Protein AF-A0A498F5U7-F1 (afdb_monomer)

Foldseek 3Di:
DQALCNLLVCVVVVVDDLQCQVVPDAQLRSLCNLLVNVCVVVVDDCPQQNPADDGSVVCPVPDGSHNGHHDFDKDWADQAADDDPVDGGTDIDIDTHPDPCPRVVVNVVRVVRVVVPD

Nearest PDB structures (foldseek):
  6hr7-assembly1_A  TM=9.512E-01  e=2.004E-10  Methanothermococcus thermolithotrophicus DSM 2095
  1hwj-assembly1_C  TM=8.360E-01  e=2.636E-06  Homo sapiens
  7m3h-assembly1_B  TM=6.810E-01  e=2.930E-03  Enterococcus faecalis
  5z34-assembly1_A  TM=4.102E-01  e=4.253E+00  Bombyx mori

Radius of gyration: 21.67 Å; Cα contacts (8 Å, |Δi|>4): 147; chains: 1; bounding box: 50×20×54 Å

Solvent-accessible surface area (backbone atoms only — not comparable to full-atom values): 6915 Å² total; per-residue (Å²): 132,74,51,33,67,63,53,30,49,37,36,73,75,63,80,43,55,82,84,53,34,58,82,66,36,57,47,52,46,27,14,46,16,47,31,54,52,50,27,66,76,67,74,44,89,51,65,70,30,59,67,52,96,66,66,49,65,82,41,58,93,77,49,78,75,49,42,60,40,84,85,68,54,70,51,76,28,55,62,29,50,38,91,47,99,90,53,65,48,78,37,74,45,78,46,74,53,90,64,82,65,52,62,62,51,53,29,51,49,23,52,53,40,42,76,72,74,75

Mean predicted aligned error: 3.88 Å

Sequence (118 aa):
MTDAASLADRVREGELRLHELEAHADADTAAEARRLLVEEQSGASLDAVGNYGFPAEAAESAIENMVGAIQVPMGVAGPVSVDGGSVAGEKYLPLATTEGALLASVNRGCSVINSAGG

pLDDT: mean 96.16, std 4.36, range [57.47, 98.56]

Secondary structure (DSSP, 8-state):
---HHHHHHHHHTTSS-GGGGGGTS-HHHHHHHHHHHHHHHHTS--HHHH--SS-GGGGTTT-SS--------EEEEEEEEEE-SS-EEEEEEEEE---TTHHHHHHHHHHHHHHTT-

Structure (mmCIF, N/CA/C/O backbone):
data_AF-A0A498F5U7-F1
#
_entry.id   AF-A0A498F5U7-F1
#
loop_
_atom_site.group_PDB
_atom_site.id
_atom_site.type_symbol
_atom_site.label_atom_id
_atom_site.label_alt_id
_atom_site.label_comp_id
_atom_site.label_asym_id
_atom_site.label_entity_id
_atom_site.label_seq_id
_atom_site.pdbx_PDB_ins_code
_atom_site.Cartn_x
_atom_site.Cartn_y
_atom_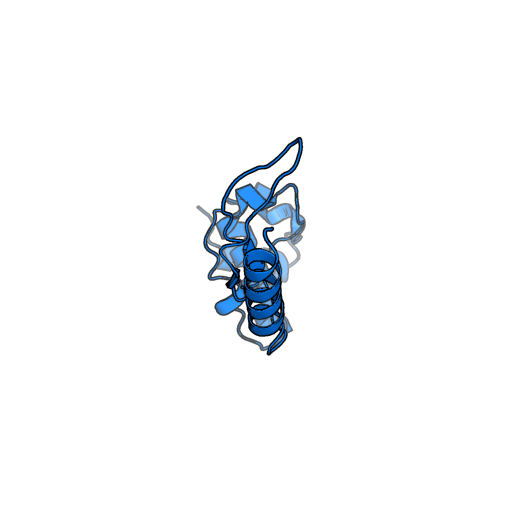site.Cartn_z
_atom_site.occupancy
_atom_site.B_iso_or_equiv
_atom_site.auth_seq_id
_atom_site.auth_comp_id
_atom_site.auth_asym_id
_atom_site.auth_atom_id
_atom_site.pdbx_PDB_model_num
ATOM 1 N N . MET A 1 1 ? -6.136 -10.074 27.050 1.00 57.47 1 MET A N 1
ATOM 2 C CA . MET A 1 1 ? -5.992 -9.002 26.050 1.00 57.47 1 MET A CA 1
ATOM 3 C C . MET A 1 1 ? -7.383 -8.685 25.559 1.00 57.47 1 MET A C 1
ATOM 5 O O . MET A 1 1 ? -8.140 -9.626 25.357 1.00 57.47 1 MET A O 1
ATOM 9 N N . THR A 1 2 ? -7.741 -7.408 25.493 1.00 79.00 2 THR A N 1
ATOM 10 C CA . THR A 1 2 ? -9.010 -6.971 24.901 1.00 79.00 2 THR A CA 1
ATOM 11 C C . THR A 1 2 ? -8.895 -7.158 23.393 1.00 79.00 2 THR A C 1
ATOM 13 O O . THR A 1 2 ? -7.899 -6.724 22.821 1.00 79.00 2 THR A O 1
ATOM 16 N N . ASP A 1 3 ? -9.840 -7.853 22.769 1.00 94.75 3 ASP A N 1
ATOM 17 C CA . ASP A 1 3 ? -9.851 -8.029 21.315 1.00 94.75 3 ASP A CA 1
ATOM 18 C C . ASP A 1 3 ? -10.387 -6.778 20.593 1.00 94.75 3 ASP A C 1
ATOM 20 O O . ASP A 1 3 ? -10.974 -5.876 21.203 1.00 94.75 3 ASP A O 1
ATOM 24 N N . ALA A 1 4 ? -10.158 -6.709 19.280 1.00 97.38 4 ALA A N 1
ATOM 25 C CA . ALA A 1 4 ? -10.530 -5.559 18.462 1.00 97.38 4 ALA A CA 1
ATOM 26 C C . ALA A 1 4 ? -12.044 -5.282 18.455 1.00 97.38 4 ALA A C 1
ATOM 28 O O . ALA A 1 4 ? -12.456 -4.121 18.458 1.00 97.38 4 ALA A O 1
ATOM 29 N N . ALA A 1 5 ? -12.876 -6.329 18.493 1.00 97.62 5 ALA A N 1
ATOM 30 C CA . ALA A 1 5 ? -14.330 -6.194 18.513 1.00 97.62 5 ALA A CA 1
ATOM 31 C C . ALA A 1 5 ? -14.811 -5.530 19.813 1.00 97.62 5 ALA A C 1
ATOM 33 O O . ALA A 1 5 ? -15.565 -4.561 19.770 1.00 97.62 5 ALA A O 1
ATOM 34 N N . SER A 1 6 ? -14.294 -5.972 20.962 1.00 97.62 6 SER A N 1
ATOM 35 C CA . SER A 1 6 ? -14.604 -5.370 22.260 1.00 97.62 6 SER A CA 1
ATOM 36 C C . SER A 1 6 ? -14.176 -3.901 22.336 1.00 97.62 6 SER A C 1
ATOM 38 O O . SER A 1 6 ? -14.883 -3.077 22.917 1.00 97.62 6 SER A O 1
ATOM 40 N N . LEU A 1 7 ? -13.038 -3.540 21.740 1.00 98.06 7 LEU A N 1
ATOM 41 C CA . LEU A 1 7 ? -12.606 -2.143 21.665 1.00 98.06 7 LEU A CA 1
ATOM 42 C C . LEU A 1 7 ? -13.518 -1.296 20.771 1.00 98.06 7 LEU A C 1
ATOM 44 O O . LEU A 1 7 ? -13.859 -0.173 21.147 1.00 98.06 7 LEU A O 1
ATOM 48 N N . ALA A 1 8 ? -13.935 -1.829 19.621 1.00 97.94 8 ALA A N 1
ATOM 49 C CA . ALA A 1 8 ? -14.887 -1.164 18.740 1.00 97.94 8 ALA A CA 1
ATOM 50 C C . ALA A 1 8 ? -16.224 -0.901 19.459 1.00 97.94 8 ALA A C 1
ATOM 52 O O . ALA A 1 8 ? -16.747 0.213 19.396 1.00 97.94 8 ALA A O 1
ATOM 53 N N . ASP A 1 9 ? -16.732 -1.873 20.221 1.00 97.88 9 ASP A N 1
ATOM 54 C CA . ASP A 1 9 ? -17.963 -1.721 21.004 1.00 97.88 9 ASP A CA 1
ATOM 55 C C . ASP A 1 9 ? -17.876 -0.568 22.011 1.00 97.88 9 ASP A C 1
ATOM 57 O O . ASP A 1 9 ? -18.752 0.298 22.039 1.00 97.88 9 ASP A O 1
ATOM 61 N N . ARG A 1 10 ? -16.768 -0.470 22.751 1.00 97.94 10 ARG A N 1
ATOM 62 C CA . ARG A 1 10 ? -16.538 0.616 23.720 1.00 97.94 10 ARG A CA 1
ATOM 63 C C . ARG A 1 10 ? -16.459 1.995 23.066 1.00 97.94 10 ARG A C 1
ATOM 65 O O . ARG A 1 10 ? -16.890 2.989 23.651 1.00 97.94 10 ARG A O 1
ATOM 72 N N . VAL A 1 11 ? -15.937 2.085 21.840 1.00 97.94 11 VAL A N 1
ATOM 73 C CA . VAL A 1 11 ? -15.979 3.337 21.066 1.00 97.94 11 VAL A CA 1
ATOM 74 C C . VAL A 1 11 ? -17.414 3.665 20.639 1.00 97.94 11 VAL A C 1
ATOM 76 O O . VAL A 1 11 ? -17.819 4.827 20.721 1.00 97.94 11 VAL A O 1
ATOM 79 N N . ARG A 1 12 ? -18.210 2.665 20.236 1.00 96.62 12 ARG A N 1
ATOM 80 C CA . ARG A 1 12 ? -19.623 2.842 19.847 1.00 96.62 12 ARG A CA 1
ATOM 81 C C . ARG A 1 12 ? -20.484 3.332 21.012 1.00 96.62 12 ARG A C 1
ATOM 83 O O . ARG A 1 12 ? -21.338 4.195 20.828 1.00 96.62 12 ARG A O 1
ATOM 90 N N . GLU A 1 13 ? -20.222 2.820 22.207 1.00 97.12 13 GLU A N 1
ATOM 91 C CA . GLU A 1 13 ? -20.890 3.218 23.452 1.00 97.12 13 GLU A CA 1
ATOM 92 C C . GLU A 1 13 ? -20.428 4.593 23.966 1.00 97.12 13 GLU A C 1
ATOM 94 O O . GLU A 1 13 ? -21.035 5.165 24.872 1.00 97.12 13 GLU A O 1
ATOM 99 N N . GLY A 1 14 ? -19.388 5.170 23.355 1.00 97.00 14 GLY A N 1
ATOM 100 C CA . GLY 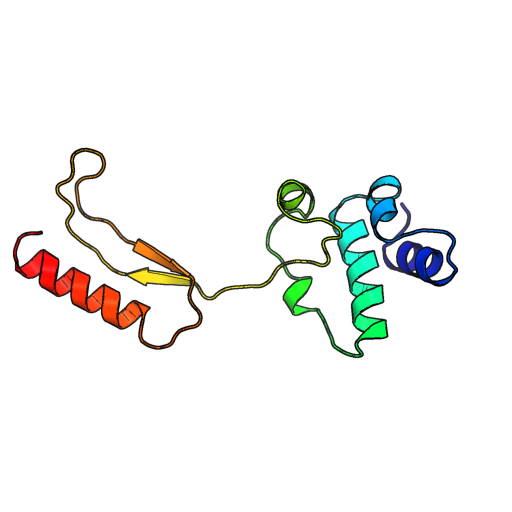A 1 14 ? -18.844 6.476 23.714 1.00 97.00 14 GLY A CA 1
ATOM 101 C C . GLY A 1 14 ? -17.923 6.456 24.934 1.00 97.00 14 GLY A C 1
ATOM 102 O O . GLY A 1 14 ? -17.574 7.530 25.427 1.00 97.00 14 GLY A O 1
ATOM 103 N N . GLU A 1 15 ? -17.518 5.272 25.403 1.00 97.56 15 GLU A N 1
ATOM 104 C CA . GLU A 1 15 ? -16.554 5.107 26.495 1.00 97.56 15 GLU A CA 1
ATOM 105 C C . GLU A 1 15 ? -15.128 5.466 26.071 1.00 97.56 15 GLU A C 1
ATOM 107 O O . GLU A 1 15 ? -14.352 5.956 26.889 1.00 97.56 15 GLU A O 1
ATOM 112 N N . LEU A 1 16 ? -14.792 5.202 24.805 1.00 97.44 16 LEU A N 1
ATOM 113 C CA . LEU A 1 16 ? -13.489 5.479 24.205 1.00 97.44 16 LEU A CA 1
ATOM 114 C C . LEU A 1 16 ? -13.617 6.321 22.932 1.00 97.44 16 LEU A C 1
ATOM 116 O O . LEU A 1 16 ? -14.643 6.340 22.246 1.00 97.44 16 LEU A O 1
ATOM 120 N N . ARG A 1 17 ? -12.531 7.002 22.579 1.00 97.50 17 ARG A N 1
ATOM 121 C CA . ARG A 1 17 ? -12.308 7.667 21.295 1.00 97.50 17 ARG A CA 1
ATOM 122 C C . ARG A 1 17 ? -11.344 6.847 20.444 1.00 97.50 17 ARG A C 1
ATOM 124 O O . ARG A 1 17 ? -10.495 6.128 20.956 1.00 97.50 17 ARG A O 1
ATOM 131 N N . LEU A 1 18 ? -11.425 7.017 19.122 1.00 95.69 18 LEU A N 1
ATOM 132 C CA . LEU A 1 18 ? -10.581 6.284 18.165 1.00 95.69 18 LEU A CA 1
ATOM 133 C C . LEU A 1 18 ? -9.079 6.404 18.464 1.00 95.69 18 LEU A C 1
ATOM 135 O O . LEU A 1 18 ? -8.358 5.430 18.299 1.00 95.69 18 LEU A O 1
ATOM 139 N N . HIS A 1 19 ? -8.607 7.567 18.913 1.00 95.12 19 HIS A N 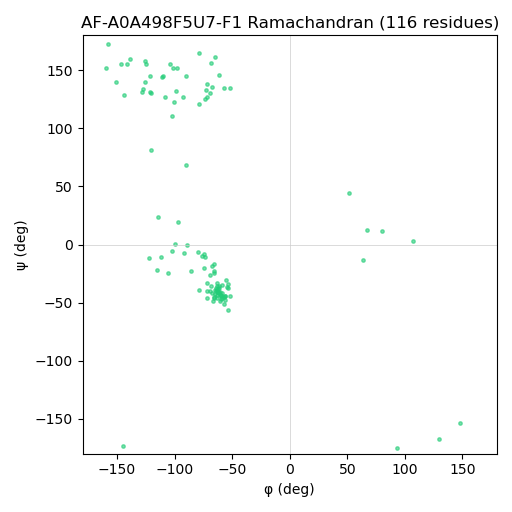1
ATOM 140 C CA . HIS A 1 19 ? -7.185 7.812 19.181 1.00 95.12 19 HIS A CA 1
ATOM 141 C C . HIS A 1 19 ? -6.699 7.246 20.526 1.00 95.12 19 HIS A C 1
ATOM 143 O O . HIS A 1 19 ? -5.515 7.329 20.823 1.00 95.12 19 HIS A O 1
ATOM 149 N N . GLU A 1 20 ? -7.598 6.721 21.363 1.00 96.88 20 GLU A N 1
ATOM 150 C CA . GLU A 1 20 ? -7.253 6.148 22.672 1.00 96.88 20 GLU A CA 1
ATOM 151 C C . GLU A 1 20 ? -6.972 4.640 22.582 1.00 96.88 20 GLU A C 1
ATOM 153 O O . GLU A 1 20 ? -6.549 4.027 23.559 1.00 96.88 20 GLU A O 1
ATOM 158 N N . LEU A 1 21 ? -7.210 4.019 21.424 1.00 97.00 21 LEU A N 1
ATOM 159 C CA . LEU A 1 21 ? -7.180 2.566 21.256 1.00 97.00 21 LEU A CA 1
ATOM 160 C C . LEU A 1 21 ? -5.793 1.947 21.497 1.00 97.00 21 LEU A C 1
ATOM 162 O O . LEU A 1 21 ? -5.715 0.897 22.132 1.00 97.00 21 LEU A O 1
ATOM 166 N N . GLU A 1 22 ? -4.706 2.609 21.098 1.00 94.94 22 GLU A N 1
ATOM 167 C CA . GLU A 1 22 ? -3.327 2.157 21.359 1.00 94.94 22 GLU A CA 1
ATOM 168 C C . GLU A 1 22 ? -2.954 2.211 22.846 1.00 94.94 22 GLU A C 1
ATOM 170 O O . GLU A 1 22 ? -2.031 1.532 23.285 1.00 94.94 22 GLU A O 1
ATOM 175 N N . ALA A 1 23 ? -3.684 2.970 23.672 1.00 95.56 23 ALA A N 1
ATOM 176 C CA . ALA A 1 23 ? -3.498 2.918 25.123 1.00 95.56 23 ALA A CA 1
ATOM 177 C C . ALA A 1 23 ? -4.073 1.624 25.738 1.00 95.56 23 ALA A C 1
ATOM 179 O O . ALA A 1 23 ? -3.847 1.338 26.917 1.00 95.56 23 ALA A O 1
ATOM 180 N N . HIS A 1 24 ? -4.837 0.852 24.958 1.00 96.69 24 HIS A N 1
ATOM 181 C CA . HIS A 1 24 ? -5.583 -0.322 25.408 1.00 96.69 24 HIS A CA 1
ATOM 182 C C . HIS A 1 24 ? -5.225 -1.622 24.672 1.00 96.69 24 HIS A C 1
ATOM 184 O O . HIS A 1 24 ? -5.626 -2.691 25.143 1.00 96.69 24 HIS A O 1
ATOM 190 N N . ALA A 1 25 ? -4.479 -1.553 23.568 1.00 96.62 25 ALA A N 1
ATOM 191 C CA . ALA A 1 25 ? -4.001 -2.702 22.804 1.00 96.62 25 ALA A CA 1
ATOM 192 C C . ALA A 1 25 ? -2.771 -2.345 21.953 1.00 96.62 25 ALA A C 1
ATOM 194 O O . ALA A 1 25 ? -2.393 -1.181 21.858 1.00 96.62 25 ALA A O 1
ATOM 195 N N . ASP A 1 26 ? -2.152 -3.351 21.335 1.00 96.38 26 ASP A N 1
ATOM 196 C CA . ASP A 1 26 ? -1.110 -3.136 20.330 1.00 96.38 26 ASP A CA 1
ATOM 197 C C . ASP A 1 26 ? -1.657 -2.428 19.074 1.00 96.38 26 ASP A C 1
ATOM 199 O O . ASP A 1 26 ? -2.867 -2.399 18.828 1.00 96.38 26 ASP A O 1
ATOM 203 N N . ALA A 1 27 ? -0.750 -1.851 18.279 1.00 96.62 27 ALA A N 1
ATOM 204 C CA . ALA A 1 27 ? -1.091 -1.028 17.121 1.00 96.62 27 ALA A CA 1
ATOM 205 C C . ALA A 1 27 ? -1.927 -1.773 16.063 1.00 96.62 27 ALA A C 1
ATOM 207 O O . ALA A 1 27 ? -2.806 -1.168 15.448 1.00 96.62 27 ALA A O 1
ATOM 208 N N . ASP A 1 28 ? -1.698 -3.076 15.865 1.00 97.50 28 ASP A N 1
ATOM 209 C CA . ASP A 1 28 ? -2.454 -3.877 14.898 1.00 97.50 28 ASP A CA 1
ATOM 210 C C . ASP A 1 28 ? -3.888 -4.114 15.387 1.00 97.50 28 ASP A C 1
ATOM 212 O O . ASP A 1 28 ? -4.848 -3.865 14.652 1.00 97.50 28 ASP A O 1
ATOM 216 N N . THR A 1 29 ? -4.053 -4.487 16.659 1.00 97.81 29 THR A N 1
ATOM 217 C CA . THR A 1 29 ? -5.374 -4.630 17.290 1.00 97.81 29 THR A CA 1
ATOM 218 C C . THR A 1 29 ? -6.141 -3.300 17.311 1.00 97.81 29 THR A C 1
ATOM 220 O O . THR A 1 29 ? -7.342 -3.265 17.031 1.00 97.81 29 THR A O 1
ATOM 223 N N . ALA A 1 30 ? -5.466 -2.184 17.608 1.00 97.88 30 ALA A N 1
ATOM 224 C CA . ALA A 1 30 ? -6.068 -0.853 17.567 1.00 97.88 30 ALA A CA 1
ATOM 225 C C . ALA A 1 30 ? -6.515 -0.479 16.144 1.00 97.88 30 ALA A C 1
ATOM 227 O O . ALA A 1 30 ? -7.628 0.021 15.957 1.00 97.88 30 ALA A O 1
ATOM 228 N N . ALA A 1 31 ? -5.689 -0.762 15.131 1.00 97.94 31 ALA A N 1
ATOM 229 C CA . ALA A 1 31 ? -6.033 -0.516 13.736 1.00 97.94 31 ALA A CA 1
ATOM 230 C C . ALA A 1 31 ? -7.214 -1.372 13.259 1.00 97.94 31 ALA A C 1
ATOM 232 O O . ALA A 1 31 ? -8.090 -0.879 12.545 1.00 97.94 31 ALA A O 1
ATOM 233 N N . GLU A 1 32 ? -7.285 -2.633 13.690 1.00 98.12 32 GLU A N 1
ATOM 234 C CA . GLU A 1 32 ? -8.429 -3.509 13.438 1.00 98.12 32 GLU A CA 1
ATOM 235 C C . GLU A 1 32 ? -9.714 -2.985 14.084 1.00 98.12 32 GLU A C 1
ATOM 237 O O . GLU A 1 32 ? -10.732 -2.887 13.400 1.00 98.12 32 GLU A O 1
ATOM 242 N N . ALA A 1 33 ? -9.668 -2.557 15.348 1.00 98.38 33 ALA A N 1
ATOM 243 C CA . ALA A 1 33 ? -10.834 -1.997 16.032 1.00 98.38 33 ALA A CA 1
ATOM 244 C C . ALA A 1 33 ? -11.394 -0.766 15.297 1.00 98.38 33 ALA A C 1
ATOM 246 O O . ALA 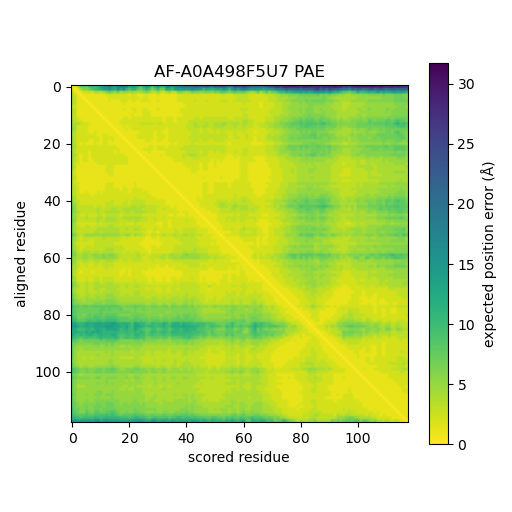A 1 33 ? -12.606 -0.637 15.114 1.00 98.38 33 ALA A O 1
ATOM 247 N N . ARG A 1 34 ? -10.520 0.123 14.802 1.00 98.31 34 ARG A N 1
ATOM 248 C CA . ARG A 1 34 ? -10.948 1.254 13.962 1.00 98.31 34 ARG A CA 1
ATOM 249 C C . ARG A 1 34 ? -11.532 0.801 12.637 1.00 98.31 34 ARG A C 1
ATOM 251 O O . ARG A 1 34 ? -12.539 1.355 12.204 1.00 98.31 34 ARG A O 1
ATOM 258 N N . ARG A 1 35 ? -10.907 -0.179 11.984 1.00 98.00 35 ARG A N 1
ATOM 259 C CA . ARG A 1 35 ? -11.368 -0.700 10.696 1.00 98.00 35 ARG A CA 1
ATOM 260 C C . ARG A 1 35 ? -12.780 -1.273 10.808 1.00 98.00 35 ARG A C 1
ATOM 262 O O . ARG A 1 35 ? -13.608 -0.899 9.988 1.00 98.00 35 ARG A O 1
ATOM 269 N N . LEU A 1 36 ? -13.081 -2.042 11.858 1.00 98.00 36 LEU A N 1
ATOM 270 C CA . LEU A 1 36 ? -14.430 -2.565 12.125 1.00 98.00 36 LEU A CA 1
ATOM 271 C C . LEU A 1 36 ? -15.482 -1.446 12.212 1.00 98.00 36 LEU A C 1
ATOM 273 O O . LEU A 1 36 ? -16.553 -1.544 11.616 1.00 98.00 36 LEU A O 1
ATOM 277 N N . LEU A 1 37 ? -15.164 -0.350 12.911 1.00 97.81 37 LEU A N 1
ATOM 278 C CA . LEU A 1 37 ? -16.055 0.812 13.022 1.00 97.81 37 LEU A CA 1
ATOM 279 C C . LEU A 1 37 ? -16.287 1.498 11.668 1.00 97.81 37 LEU A C 1
ATOM 281 O O . LEU A 1 37 ? -17.403 1.925 11.371 1.00 97.81 37 LEU A O 1
ATOM 285 N N . VAL A 1 38 ? -15.243 1.615 10.844 1.00 97.56 38 VAL A N 1
ATOM 286 C CA . VAL A 1 38 ? -15.341 2.228 9.511 1.00 97.56 38 VAL A CA 1
ATOM 287 C C . VAL A 1 38 ? -16.101 1.324 8.535 1.00 97.56 38 VAL A C 1
ATOM 289 O O . VAL A 1 38 ? -16.913 1.830 7.760 1.00 97.56 38 VAL A O 1
ATOM 292 N N . GLU A 1 39 ? -15.892 0.007 8.570 1.00 97.50 39 GLU A N 1
ATOM 293 C CA . GLU A 1 39 ? -16.650 -0.966 7.767 1.00 97.50 39 GLU A CA 1
ATOM 294 C C . GLU A 1 39 ? -18.144 -0.902 8.082 1.00 97.50 39 GLU A C 1
ATOM 296 O O . GLU A 1 39 ? -18.963 -0.787 7.171 1.00 97.50 39 GLU A O 1
ATOM 301 N N . GLU A 1 40 ? -18.507 -0.890 9.367 1.00 96.38 40 GLU A N 1
ATOM 302 C CA . GLU A 1 40 ? -19.902 -0.789 9.800 1.00 96.38 40 GLU A CA 1
ATOM 303 C C . GLU A 1 40 ? -20.557 0.511 9.309 1.00 96.38 40 GLU A C 1
ATOM 305 O O . GLU A 1 40 ? -21.646 0.483 8.736 1.00 96.38 40 GLU A O 1
ATOM 310 N N . GLN A 1 41 ? -19.887 1.654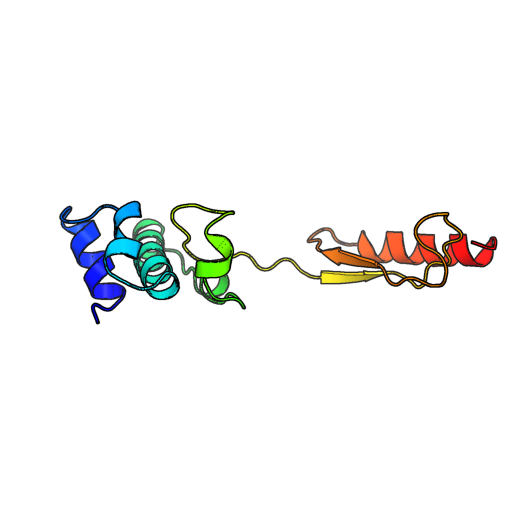 9.497 1.00 96.19 41 GLN A N 1
ATOM 311 C CA . GLN A 1 41 ? -20.428 2.960 9.105 1.00 96.19 41 GLN A CA 1
ATOM 312 C C . GLN A 1 41 ? -20.524 3.139 7.588 1.00 96.19 41 GLN A C 1
ATOM 314 O O . GLN A 1 41 ? -21.441 3.801 7.101 1.00 96.19 41 GLN A O 1
ATOM 319 N N . SER A 1 42 ? -19.568 2.589 6.839 1.00 96.69 42 SER A N 1
ATOM 320 C CA . SER A 1 42 ? -19.524 2.717 5.380 1.00 96.69 42 SER A CA 1
ATOM 321 C C . SER A 1 42 ? -20.369 1.667 4.655 1.00 96.69 42 SER A C 1
ATOM 323 O O . SER A 1 42 ? -20.750 1.887 3.505 1.00 96.69 42 SER A O 1
ATOM 325 N N . GLY A 1 43 ? -20.657 0.531 5.298 1.00 97.31 43 GLY A N 1
ATOM 326 C CA . GLY A 1 43 ? -21.281 -0.634 4.669 1.00 97.31 43 GLY A 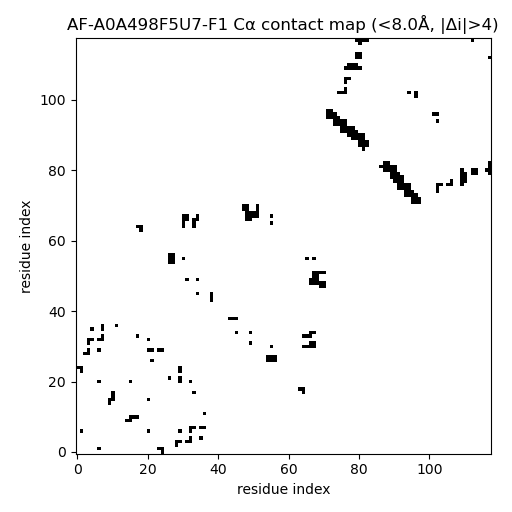CA 1
ATOM 327 C C . GLY A 1 43 ? -20.390 -1.325 3.628 1.00 97.31 43 GLY A C 1
ATOM 328 O O . GLY A 1 43 ? -20.889 -2.136 2.846 1.00 97.31 43 GLY A O 1
ATOM 329 N N . ALA A 1 44 ? -19.096 -0.994 3.580 1.00 96.81 44 ALA A N 1
ATOM 330 C CA . ALA A 1 44 ? -18.124 -1.548 2.645 1.00 96.81 44 ALA A CA 1
ATOM 331 C C . ALA A 1 44 ? -17.116 -2.443 3.377 1.00 96.81 44 ALA A C 1
ATOM 333 O O . ALA A 1 44 ? -16.705 -2.126 4.488 1.00 96.81 44 ALA A O 1
ATOM 334 N N . SER A 1 45 ? -16.687 -3.532 2.730 1.00 95.75 45 SER A N 1
ATOM 335 C CA . SER A 1 45 ? -15.553 -4.333 3.213 1.00 95.75 45 SER A CA 1
ATOM 336 C C . SER A 1 45 ? -14.241 -3.570 3.010 1.00 95.75 45 SER A C 1
ATOM 338 O O . SER A 1 45 ? -14.005 -2.962 1.960 1.00 95.75 45 SER A O 1
ATOM 340 N N . LEU A 1 46 ? -13.380 -3.641 4.019 1.00 96.62 46 LEU A N 1
ATOM 341 C CA . LEU A 1 46 ? -12.023 -3.118 4.055 1.00 96.62 46 LEU A CA 1
ATOM 342 C C . LEU A 1 46 ? -10.987 -4.248 4.164 1.00 96.62 46 LEU A C 1
ATOM 344 O O . LEU A 1 46 ? -9.849 -3.995 4.561 1.00 96.62 46 LEU A O 1
ATOM 348 N N . ASP A 1 47 ? -11.322 -5.472 3.740 1.00 94.25 47 ASP A N 1
ATOM 349 C CA . ASP A 1 47 ? -10.415 -6.633 3.766 1.00 94.25 47 ASP A CA 1
ATOM 350 C C . ASP A 1 47 ? -9.062 -6.330 3.096 1.00 94.25 47 ASP A C 1
ATOM 352 O O . ASP A 1 47 ? -7.994 -6.634 3.629 1.00 94.25 47 ASP A O 1
ATOM 356 N N . ALA A 1 48 ? -9.091 -5.670 1.933 1.00 94.88 48 ALA A N 1
ATOM 357 C CA . ALA A 1 48 ? -7.878 -5.311 1.197 1.00 94.88 48 ALA A CA 1
ATOM 358 C C . ALA A 1 48 ? -7.041 -4.232 1.907 1.00 94.88 48 ALA A C 1
ATOM 360 O O . ALA A 1 48 ? -5.830 -4.176 1.710 1.00 94.88 48 ALA A O 1
ATOM 361 N N . VAL A 1 49 ? -7.683 -3.391 2.725 1.00 96.88 49 VAL A N 1
ATOM 362 C CA . VAL A 1 49 ? -7.018 -2.361 3.535 1.00 96.88 49 VAL A CA 1
ATOM 363 C C . VAL A 1 49 ? -6.395 -2.986 4.779 1.00 96.88 49 VAL A C 1
ATOM 365 O O . VAL A 1 49 ? -5.294 -2.601 5.157 1.00 96.88 49 VAL A O 1
ATOM 368 N N . GLY A 1 50 ? -7.073 -3.958 5.398 1.00 96.62 50 GLY A N 1
ATOM 369 C CA . GLY A 1 50 ? -6.597 -4.681 6.578 1.00 96.62 50 GLY A CA 1
ATOM 370 C C . GLY A 1 50 ? -5.491 -5.702 6.296 1.00 96.62 50 GLY A C 1
ATOM 371 O O . GLY A 1 50 ? -4.753 -6.058 7.206 1.00 96.62 50 GLY A O 1
ATOM 372 N N . ASN A 1 51 ? -5.334 -6.150 5.048 1.00 95.50 51 ASN A N 1
ATOM 373 C CA . ASN A 1 51 ? -4.288 -7.091 4.645 1.00 95.50 51 ASN A CA 1
ATOM 374 C C . ASN A 1 51 ? -3.000 -6.368 4.201 1.00 95.50 51 ASN A C 1
ATOM 376 O O . ASN A 1 51 ? -2.642 -6.353 3.017 1.00 95.50 51 ASN A O 1
ATOM 380 N N . TYR A 1 52 ? -2.325 -5.730 5.157 1.00 95.81 52 TYR A N 1
ATOM 381 C CA . TYR A 1 52 ? -1.057 -5.026 4.955 1.00 95.81 52 TYR A CA 1
ATOM 382 C C . TYR A 1 52 ? 0.143 -5.863 5.437 1.00 95.81 52 TYR A C 1
ATOM 384 O O . TYR A 1 52 ? 0.028 -6.728 6.297 1.00 95.81 52 TYR A O 1
ATOM 392 N N . GLY A 1 53 ? 1.313 -5.643 4.828 1.00 94.62 53 GLY A N 1
ATOM 393 C CA . GLY A 1 53 ? 2.486 -6.525 4.956 1.00 94.62 53 GLY A CA 1
ATOM 394 C C . GLY A 1 53 ? 3.533 -6.110 5.996 1.00 94.62 53 GLY A C 1
ATOM 395 O O . GLY A 1 53 ? 4.689 -6.508 5.869 1.00 94.62 53 GLY A O 1
ATOM 396 N N . PHE A 1 54 ? 3.179 -5.264 6.961 1.00 96.12 54 PHE A N 1
ATOM 397 C CA . PHE A 1 54 ? 4.095 -4.712 7.965 1.00 96.12 54 PHE A CA 1
ATOM 398 C C . PHE A 1 54 ? 3.360 -4.517 9.306 1.00 96.12 54 PHE A C 1
ATOM 400 O O . PHE A 1 54 ? 2.145 -4.376 9.281 1.00 96.12 54 PHE A O 1
ATOM 407 N N . PRO A 1 55 ? 4.039 -4.509 10.467 1.00 96.75 55 PRO A N 1
ATOM 408 C CA . PRO A 1 55 ? 3.374 -4.243 11.747 1.00 96.75 55 PRO A CA 1
ATOM 409 C C . PRO A 1 55 ? 2.887 -2.793 11.808 1.00 96.75 55 PRO A C 1
ATOM 411 O O . PRO A 1 55 ? 3.657 -1.891 11.471 1.00 96.75 55 PRO A O 1
ATOM 414 N N . ALA A 1 56 ? 1.658 -2.541 12.266 1.00 97.12 56 ALA A N 1
ATOM 415 C CA . ALA A 1 56 ? 1.087 -1.188 12.290 1.00 97.12 56 ALA A CA 1
ATOM 416 C C . ALA A 1 56 ? 1.956 -0.157 13.045 1.00 97.12 56 ALA A C 1
ATOM 418 O O . ALA A 1 56 ? 2.023 1.000 12.631 1.00 97.12 56 ALA A O 1
ATOM 419 N N . GLU A 1 57 ? 2.705 -0.584 14.070 1.00 96.62 57 GLU A N 1
ATOM 420 C CA . GLU A 1 57 ? 3.670 0.246 14.819 1.00 96.62 57 GLU A CA 1
ATOM 421 C C . GLU A 1 57 ? 4.695 0.942 13.896 1.00 96.62 57 GLU A C 1
ATOM 423 O O . GLU A 1 57 ? 5.087 2.086 14.116 1.00 96.62 57 GLU A O 1
ATOM 428 N N . ALA A 1 58 ? 5.091 0.303 12.788 1.00 97.00 58 ALA A N 1
ATOM 429 C CA . ALA A 1 58 ? 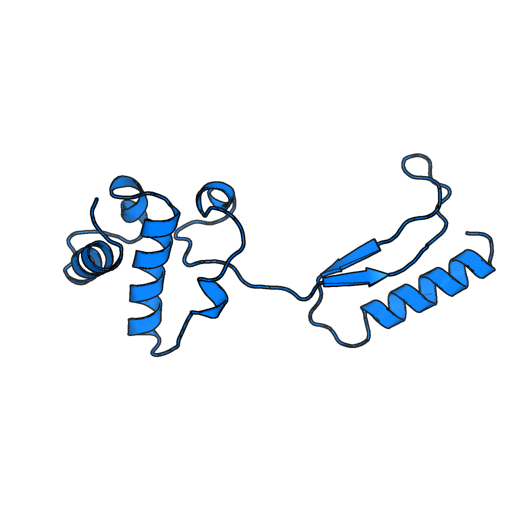6.049 0.885 11.847 1.00 97.00 58 ALA A CA 1
ATOM 430 C C . ALA A 1 58 ? 5.515 2.138 11.122 1.00 97.00 58 ALA A C 1
ATOM 432 O O . ALA A 1 58 ? 6.305 2.891 10.546 1.00 97.00 58 ALA A O 1
ATOM 433 N N . ALA A 1 59 ? 4.199 2.371 11.137 1.00 95.56 59 ALA A N 1
ATOM 434 C CA . ALA A 1 59 ? 3.560 3.527 10.516 1.00 95.56 59 ALA A CA 1
ATOM 435 C C . ALA A 1 59 ? 3.219 4.658 11.501 1.00 95.56 59 ALA A C 1
ATOM 437 O O . ALA A 1 59 ? 2.725 5.691 11.054 1.00 95.56 59 ALA A O 1
ATOM 438 N N . GLU A 1 60 ? 3.528 4.531 12.797 1.00 92.25 60 GLU A N 1
ATOM 439 C CA . GLU A 1 60 ? 3.166 5.529 13.823 1.00 92.25 60 GLU A CA 1
ATOM 440 C C . GLU A 1 60 ? 3.637 6.952 13.494 1.00 92.25 60 GLU A C 1
ATOM 442 O O . GLU A 1 60 ? 2.940 7.927 13.752 1.00 92.25 60 GLU A O 1
ATOM 447 N N . SER A 1 61 ? 4.819 7.085 12.887 1.00 95.62 61 SER A N 1
ATOM 448 C CA . SER A 1 61 ? 5.367 8.392 12.493 1.00 95.62 61 SER A CA 1
ATOM 449 C C . SER A 1 61 ? 4.735 8.998 11.233 1.00 95.62 61 SER A C 1
ATOM 451 O O . SER A 1 61 ? 5.029 10.145 10.898 1.00 95.62 61 SER A O 1
ATOM 453 N N . ALA A 1 62 ? 3.917 8.230 10.511 1.00 96.56 62 ALA A N 1
ATOM 454 C CA . ALA A 1 62 ? 3.406 8.582 9.191 1.00 96.56 62 ALA A CA 1
ATOM 455 C C . ALA A 1 62 ? 1.885 8.771 9.146 1.00 96.56 62 ALA A C 1
ATOM 457 O O . ALA A 1 62 ? 1.397 9.411 8.211 1.00 96.56 62 ALA A O 1
ATOM 458 N N . ILE A 1 63 ? 1.135 8.196 10.093 1.00 96.62 63 ILE A N 1
ATOM 459 C CA . ILE A 1 63 ? -0.328 8.230 10.077 1.00 96.62 63 ILE A CA 1
ATOM 460 C C . ILE A 1 63 ? -0.924 8.169 11.488 1.00 96.62 63 ILE A C 1
ATOM 462 O O . ILE A 1 63 ? -0.494 7.382 12.327 1.00 96.62 63 ILE A O 1
ATOM 466 N N . GLU A 1 64 ? -1.978 8.947 11.730 1.00 95.88 64 GLU A N 1
ATOM 467 C CA . GLU A 1 64 ? -2.822 8.826 12.918 1.00 95.88 64 GLU A CA 1
ATOM 468 C C . GLU A 1 64 ? -4.084 8.006 12.627 1.00 95.88 64 GLU A C 1
ATOM 470 O O . GLU A 1 64 ? -4.616 8.015 11.516 1.00 95.88 64 GLU A O 1
ATOM 475 N N . ASN A 1 65 ? -4.623 7.343 13.654 1.00 96.69 65 ASN A N 1
ATOM 476 C CA . ASN A 1 65 ? -5.840 6.534 13.546 1.00 96.69 65 ASN A CA 1
ATOM 477 C C . ASN A 1 65 ? -5.797 5.506 12.402 1.00 96.69 65 ASN A C 1
ATOM 479 O O . ASN A 1 65 ? -6.771 5.355 11.660 1.00 96.69 65 ASN A O 1
ATOM 483 N N . MET A 1 66 ? -4.670 4.804 12.254 1.00 97.94 66 MET A N 1
ATOM 484 C CA . MET A 1 66 ? -4.486 3.807 11.201 1.00 97.94 66 MET A CA 1
ATOM 485 C C . MET A 1 66 ? -5.644 2.800 11.188 1.00 97.94 66 MET A C 1
ATOM 487 O O . MET A 1 66 ? -6.036 2.294 12.235 1.00 97.94 66 MET A O 1
ATOM 491 N N . VAL A 1 67 ? -6.172 2.505 9.997 1.00 97.62 67 VAL A N 1
ATOM 492 C CA . VAL A 1 67 ? -7.149 1.421 9.744 1.00 97.62 67 VAL A CA 1
ATOM 493 C C . VAL A 1 67 ? -6.549 0.283 8.908 1.00 97.62 67 VAL A C 1
ATOM 495 O O . VAL A 1 67 ? -7.152 -0.780 8.764 1.00 97.62 67 VAL A O 1
ATOM 498 N N . GLY A 1 68 ? -5.360 0.510 8.345 1.00 97.38 68 GLY A N 1
ATOM 499 C CA . GLY A 1 68 ? -4.634 -0.398 7.467 1.00 97.38 68 GLY A CA 1
ATOM 500 C C . GLY A 1 68 ? -3.803 0.372 6.440 1.00 97.38 68 GLY A C 1
ATOM 501 O O . GLY A 1 68 ? -3.423 1.517 6.689 1.00 97.38 68 GLY A O 1
ATOM 502 N N . ALA A 1 69 ? -3.538 -0.231 5.281 1.00 97.69 69 ALA A N 1
ATOM 503 C CA . ALA A 1 69 ? -2.772 0.393 4.203 1.00 97.69 69 ALA A CA 1
ATOM 504 C C . ALA A 1 69 ? -3.339 0.048 2.821 1.00 97.69 69 ALA A C 1
ATOM 506 O O . ALA A 1 69 ? -3.978 -0.983 2.633 1.00 97.69 69 ALA A O 1
ATOM 507 N N . ILE A 1 70 ? -3.079 0.904 1.831 1.00 95.94 70 ILE A N 1
ATOM 508 C CA . ILE A 1 70 ? -3.415 0.617 0.433 1.00 95.94 70 ILE A CA 1
ATOM 509 C C . ILE A 1 70 ? -2.254 -0.099 -0.261 1.00 95.94 70 ILE A C 1
ATOM 511 O O . ILE A 1 70 ? -1.084 0.204 -0.025 1.00 95.94 70 ILE A O 1
ATOM 515 N N . GLN A 1 71 ? -2.579 -1.017 -1.167 1.00 94.56 71 GLN A N 1
ATOM 516 C CA . GLN A 1 71 ? -1.601 -1.666 -2.034 1.00 94.56 71 GLN A CA 1
ATOM 517 C C . GLN A 1 71 ? -1.491 -0.896 -3.355 1.00 94.56 71 GLN A C 1
ATOM 519 O O . GLN A 1 71 ? -2.493 -0.669 -4.034 1.00 94.56 71 GLN A O 1
ATOM 524 N N . VAL A 1 72 ? -0.273 -0.508 -3.738 1.00 96.56 72 VAL A N 1
ATOM 525 C CA . VAL A 1 72 ? 0.005 0.135 -5.032 1.00 96.56 72 VAL A CA 1
ATOM 526 C C . VAL A 1 72 ? 0.763 -0.857 -5.916 1.00 96.56 72 VAL A C 1
ATOM 528 O O . VAL A 1 72 ? 1.791 -1.373 -5.471 1.00 96.56 72 VAL A O 1
ATOM 531 N N . PRO A 1 73 ? 0.306 -1.140 -7.154 1.00 96.94 73 PRO A N 1
ATOM 532 C CA . PRO A 1 73 ? 1.036 -2.019 -8.058 1.00 96.94 73 PRO A CA 1
ATOM 533 C C . PRO A 1 73 ? 2.457 -1.511 -8.294 1.00 96.94 73 PRO A C 1
ATOM 535 O O . PRO A 1 73 ? 2.674 -0.324 -8.548 1.00 96.94 73 PRO A O 1
ATOM 538 N N . MET A 1 74 ? 3.420 -2.427 -8.237 1.00 97.88 74 MET A N 1
ATOM 539 C CA . MET A 1 74 ? 4.828 -2.137 -8.473 1.00 97.88 74 MET A CA 1
ATOM 540 C C . MET A 1 74 ? 5.370 -2.965 -9.630 1.00 97.88 74 MET A C 1
ATOM 542 O O . MET A 1 74 ? 5.020 -4.132 -9.800 1.00 97.88 74 MET A O 1
ATOM 546 N N . GLY A 1 75 ? 6.273 -2.370 -10.398 1.00 98.25 75 GLY A N 1
ATOM 547 C CA . GLY A 1 75 ? 7.057 -3.069 -11.405 1.00 98.25 75 GLY A CA 1
ATOM 548 C C . GLY A 1 75 ? 8.466 -2.503 -11.505 1.00 98.25 75 GLY A C 1
ATOM 549 O O . GLY A 1 75 ? 8.871 -1.647 -10.718 1.00 98.25 75 GLY A O 1
ATOM 550 N N . VAL A 1 76 ? 9.216 -2.984 -12.493 1.00 98.31 76 VAL A N 1
ATOM 551 C CA . VAL A 1 76 ? 10.607 -2.590 -12.721 1.00 98.31 76 VAL A CA 1
ATOM 552 C C . VAL A 1 76 ? 10.795 -2.130 -14.165 1.00 98.31 76 VAL A C 1
ATOM 554 O O . VAL A 1 76 ? 10.350 -2.809 -15.087 1.00 98.31 76 VAL A O 1
ATOM 557 N N . ALA A 1 77 ? 11.478 -1.000 -14.355 1.00 98.19 77 ALA A N 1
ATOM 558 C CA . ALA A 1 77 ? 11.996 -0.555 -15.646 1.00 98.19 77 ALA A CA 1
ATOM 559 C C . ALA A 1 77 ? 13.530 -0.644 -15.666 1.00 98.19 77 ALA A C 1
ATOM 561 O O . ALA A 1 77 ? 14.185 -0.402 -14.651 1.00 98.19 77 ALA A O 1
ATOM 562 N N . GLY A 1 78 ? 14.108 -0.975 -16.819 1.00 96.81 78 GLY A N 1
ATOM 563 C CA . GLY A 1 78 ? 15.551 -1.025 -17.031 1.00 96.81 78 GLY A CA 1
ATOM 564 C C . GLY A 1 78 ? 16.051 -2.331 -17.674 1.00 96.81 78 GLY A C 1
ATOM 565 O O . GLY A 1 78 ? 15.249 -3.116 -18.183 1.00 96.81 78 GLY A O 1
ATOM 566 N N . PRO A 1 79 ? 17.377 -2.567 -17.658 1.00 96.56 79 PRO A N 1
ATOM 567 C CA . PRO A 1 79 ? 18.373 -1.722 -17.002 1.00 96.56 79 PRO A CA 1
ATOM 568 C C . PRO A 1 79 ? 18.527 -0.367 -17.708 1.00 96.56 79 PRO A C 1
ATOM 570 O O . PRO A 1 79 ? 18.231 -0.238 -18.895 1.00 96.56 79 PRO A O 1
ATOM 573 N N . VAL A 1 80 ? 18.991 0.648 -16.985 1.00 97.25 80 VAL A N 1
ATOM 574 C CA . VAL A 1 80 ? 19.496 1.906 -17.549 1.00 97.25 80 VAL A CA 1
ATOM 575 C C . VAL A 1 80 ? 20.941 2.106 -17.109 1.00 97.25 80 VAL A C 1
ATOM 577 O O . VAL A 1 80 ? 21.258 1.943 -15.928 1.00 97.25 80 VAL A O 1
ATOM 580 N N . SER A 1 81 ? 21.817 2.417 -18.056 1.00 96.50 81 SER A N 1
ATOM 581 C CA . SER A 1 81 ? 23.199 2.800 -17.796 1.00 96.50 81 SER A CA 1
ATOM 582 C C . SER A 1 81 ? 23.221 4.214 -17.233 1.00 96.50 81 SER A C 1
ATOM 584 O O . SER A 1 81 ? 22.671 5.129 -17.835 1.00 96.50 81 SER A O 1
ATOM 586 N N . VAL A 1 82 ? 23.841 4.392 -16.069 1.00 95.31 82 VAL A N 1
ATOM 587 C CA . VAL A 1 82 ? 24.015 5.705 -15.439 1.00 95.31 82 VAL A CA 1
ATOM 588 C C . VAL A 1 82 ? 25.506 5.962 -15.261 1.00 95.31 82 VAL A C 1
ATOM 590 O O . VAL A 1 82 ? 26.207 5.112 -14.712 1.00 95.31 82 VAL A O 1
ATOM 593 N N . ASP A 1 83 ? 25.979 7.133 -15.680 1.00 93.56 83 ASP A N 1
ATOM 594 C CA . ASP A 1 83 ? 27.325 7.639 -15.384 1.00 93.56 83 ASP A CA 1
ATOM 595 C C . ASP A 1 83 ? 27.216 8.967 -14.622 1.00 93.56 83 ASP A C 1
ATOM 597 O O . ASP A 1 83 ? 27.221 10.059 -15.191 1.00 93.56 83 ASP A O 1
ATOM 601 N N . GLY A 1 84 ? 26.987 8.866 -13.311 1.00 92.06 84 GLY A N 1
ATOM 602 C CA . GLY A 1 84 ? 26.771 10.005 -12.426 1.00 92.06 84 GLY A CA 1
ATOM 603 C C . GLY A 1 84 ? 27.730 10.013 -11.239 1.00 92.06 84 GLY A C 1
ATOM 604 O O . GLY A 1 84 ? 28.204 8.977 -10.779 1.00 92.06 84 GLY A O 1
ATOM 605 N N . GLY A 1 85 ? 27.966 11.200 -10.673 1.00 95.00 85 GLY A N 1
ATOM 606 C CA . GLY A 1 85 ? 28.894 11.370 -9.546 1.00 95.00 85 GLY A CA 1
ATOM 607 C C . GLY A 1 85 ? 28.466 10.678 -8.244 1.00 95.00 85 GLY A C 1
ATOM 608 O O . GLY A 1 85 ? 29.313 10.363 -7.415 1.00 95.00 85 GLY A O 1
ATOM 609 N N . SER A 1 86 ? 27.166 10.429 -8.052 1.00 95.19 86 SER A N 1
ATOM 610 C CA . SER A 1 86 ? 26.635 9.737 -6.862 1.00 95.19 86 SER A CA 1
ATOM 611 C C . SER A 1 86 ? 26.201 8.299 -7.139 1.00 95.19 86 SER A C 1
ATOM 613 O O . SER A 1 86 ? 26.136 7.487 -6.220 1.00 95.19 86 SER A O 1
ATOM 615 N N . VAL A 1 87 ? 25.870 7.982 -8.390 1.00 92.56 87 VAL A N 1
ATOM 616 C CA . VAL A 1 87 ? 25.353 6.678 -8.809 1.00 92.56 87 VAL A CA 1
ATOM 617 C C . VAL A 1 87 ? 25.910 6.378 -10.193 1.00 92.56 87 VAL A C 1
ATOM 619 O O . VAL A 1 87 ? 25.759 7.192 -11.098 1.00 92.56 87 VAL A O 1
ATOM 622 N N . ALA A 1 88 ? 26.503 5.19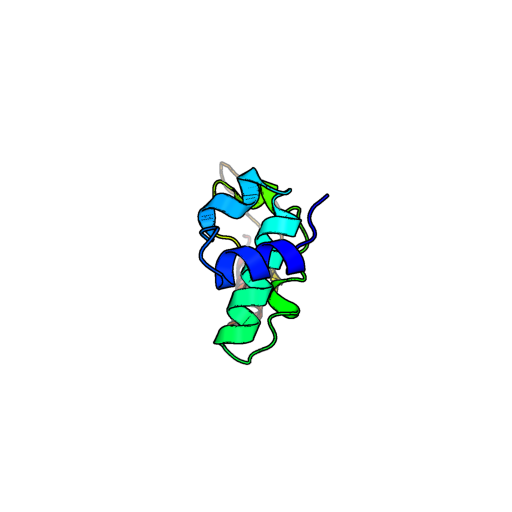6 -10.356 1.00 94.12 88 ALA A N 1
ATOM 623 C CA . ALA A 1 88 ? 27.020 4.722 -11.634 1.00 94.12 88 ALA A CA 1
ATOM 624 C C . ALA A 1 88 ? 26.709 3.232 -11.870 1.00 94.12 88 ALA A C 1
ATOM 626 O O . ALA A 1 88 ? 26.440 2.479 -10.920 1.00 94.12 88 ALA A O 1
ATOM 627 N N . GLY A 1 89 ? 26.757 2.814 -13.135 1.00 94.31 89 GLY A N 1
ATOM 628 C CA . GLY A 1 89 ? 26.522 1.447 -13.607 1.00 94.31 89 GLY A CA 1
ATOM 629 C C . GLY A 1 89 ? 25.073 1.174 -14.016 1.00 94.31 89 GLY A C 1
ATOM 630 O O . GLY A 1 89 ? 24.229 2.068 -13.998 1.00 94.31 89 GLY A O 1
ATOM 631 N N . GLU A 1 90 ? 24.779 -0.079 -14.366 1.00 96.44 90 GLU A N 1
ATOM 632 C CA . GLU A 1 90 ? 23.426 -0.508 -14.735 1.00 96.44 90 GLU A CA 1
ATOM 633 C C . GLU A 1 90 ? 22.488 -0.493 -13.523 1.00 96.44 90 GLU A C 1
ATOM 635 O O . GLU A 1 90 ? 22.808 -1.031 -12.455 1.00 96.44 90 GLU A O 1
ATOM 640 N N . LYS A 1 91 ? 21.317 0.130 -13.686 1.00 96.25 91 LYS A N 1
ATOM 641 C CA . LYS A 1 91 ? 20.285 0.229 -12.649 1.00 96.25 91 LYS A CA 1
ATOM 642 C C . LYS A 1 91 ? 18.949 -0.288 -13.140 1.00 96.25 91 LYS A C 1
ATOM 644 O O . LYS A 1 91 ? 18.521 0.015 -14.249 1.00 96.25 91 LYS A O 1
ATOM 649 N N . TYR A 1 92 ? 18.264 -0.997 -12.255 1.00 97.38 92 TYR A N 1
ATOM 650 C CA . TYR A 1 92 ? 16.841 -1.269 -12.371 1.00 97.38 92 TYR A CA 1
ATOM 651 C C . TYR A 1 92 ? 16.079 -0.281 -11.497 1.00 97.38 92 TYR A C 1
ATOM 653 O O . TYR A 1 92 ? 16.436 -0.059 -10.341 1.00 97.38 92 TYR A O 1
ATOM 661 N N . LEU A 1 93 ? 15.044 0.319 -12.070 1.00 96.88 93 LEU A N 1
ATOM 662 C CA . LEU A 1 93 ? 14.228 1.338 -11.434 1.00 96.88 93 LEU A CA 1
ATOM 663 C C . LEU A 1 93 ? 12.922 0.682 -10.971 1.00 96.88 93 LEU A C 1
ATOM 665 O O . LEU A 1 93 ? 12.125 0.295 -11.828 1.00 96.88 93 LEU A O 1
ATOM 669 N N . PRO A 1 94 ? 12.682 0.514 -9.660 1.00 98.19 94 PRO A N 1
ATOM 670 C CA . PRO A 1 94 ? 11.367 0.130 -9.168 1.00 98.19 94 PRO A CA 1
ATOM 671 C C . PRO A 1 94 ? 10.404 1.318 -9.299 1.00 98.19 94 PRO A C 1
ATOM 673 O O . PRO A 1 94 ? 10.737 2.436 -8.909 1.00 98.19 94 PRO A O 1
ATOM 676 N N . LEU A 1 95 ? 9.205 1.083 -9.834 1.00 98.50 95 LEU A N 1
ATOM 677 C CA . LEU A 1 95 ? 8.147 2.091 -9.936 1.00 98.50 95 LEU A CA 1
ATOM 678 C C . LEU A 1 95 ? 6.847 1.547 -9.347 1.00 98.50 95 LEU A C 1
ATOM 680 O O . LEU A 1 95 ? 6.420 0.454 -9.715 1.00 98.50 95 LEU A O 1
ATOM 684 N N . ALA A 1 96 ? 6.208 2.337 -8.485 1.00 98.31 96 ALA A N 1
ATOM 685 C CA . ALA A 1 96 ? 4.850 2.106 -8.004 1.00 98.31 96 ALA A CA 1
ATOM 686 C C . ALA A 1 96 ? 3.883 3.008 -8.784 1.00 98.31 96 ALA A C 1
ATOM 688 O O . ALA A 1 96 ? 4.071 4.224 -8.810 1.00 98.31 96 ALA A O 1
ATOM 689 N N . THR A 1 97 ? 2.882 2.439 -9.457 1.00 97.88 97 THR A N 1
ATOM 690 C CA . THR A 1 97 ? 1.905 3.222 -10.227 1.00 97.88 97 THR A CA 1
ATOM 691 C C . THR A 1 97 ? 0.612 2.451 -10.483 1.00 97.88 97 THR A C 1
ATOM 693 O O . THR A 1 97 ? 0.610 1.226 -10.589 1.00 97.88 97 THR A O 1
ATOM 696 N N . THR A 1 98 ? -0.490 3.182 -10.630 1.00 97.81 98 THR A N 1
ATOM 697 C CA . THR A 1 98 ? -1.763 2.677 -11.170 1.00 97.81 98 THR A CA 1
ATOM 698 C C . THR A 1 98 ? -1.984 3.098 -12.629 1.00 97.81 98 THR A C 1
ATOM 700 O O . THR A 1 98 ? -2.946 2.660 -13.257 1.00 97.81 98 THR A O 1
ATOM 703 N N . GLU A 1 99 ? -1.102 3.931 -13.192 1.00 98.38 99 GLU A N 1
ATOM 704 C CA . GLU A 1 99 ? -1.216 4.445 -14.555 1.00 98.38 99 GLU A CA 1
ATOM 705 C C . GLU A 1 99 ? -0.762 3.401 -15.585 1.00 98.38 99 GLU A C 1
ATOM 707 O O . GLU A 1 99 ? 0.389 2.948 -15.605 1.00 98.38 99 GLU A O 1
ATOM 712 N N . GLY A 1 100 ? -1.679 3.040 -16.486 1.00 97.50 100 GLY A N 1
ATOM 713 C CA . GLY A 1 100 ? -1.383 2.153 -17.604 1.00 97.50 100 GLY A CA 1
ATOM 714 C C . GLY A 1 100 ? -0.315 2.738 -18.532 1.00 97.50 100 GLY A C 1
ATOM 715 O O . GLY A 1 100 ? -0.246 3.939 -18.755 1.00 97.50 100 GLY A O 1
ATOM 716 N N . ALA A 1 101 ? 0.516 1.871 -19.109 1.00 97.62 101 ALA A N 1
ATOM 717 C CA . ALA A 1 101 ? 1.589 2.211 -20.052 1.00 97.62 101 ALA A CA 1
ATOM 718 C C . ALA A 1 101 ? 2.743 3.093 -19.527 1.00 97.62 101 ALA A C 1
ATOM 720 O O . ALA A 1 101 ? 3.786 3.096 -20.187 1.00 97.62 101 ALA A O 1
ATOM 721 N N . LEU A 1 102 ? 2.638 3.750 -18.362 1.00 98.31 102 LEU A N 1
ATOM 722 C CA . LEU A 1 102 ? 3.717 4.566 -17.786 1.00 98.31 102 LEU A CA 1
ATOM 723 C C . LEU A 1 102 ? 5.024 3.772 -17.675 1.00 98.31 102 LEU A C 1
ATOM 725 O O . LEU A 1 102 ? 6.036 4.146 -18.268 1.00 98.31 102 LEU A O 1
ATOM 729 N N . LEU A 1 103 ? 4.984 2.627 -16.988 1.00 98.19 103 LEU A N 1
ATOM 730 C CA . LEU A 1 103 ? 6.163 1.784 -16.778 1.00 98.19 103 LEU A CA 1
ATOM 731 C C . LEU A 1 103 ? 6.762 1.295 -18.102 1.00 98.19 103 LEU A C 1
ATOM 733 O O . LEU A 1 103 ? 7.972 1.365 -18.305 1.00 98.19 103 LEU A O 1
ATOM 737 N N . ALA A 1 104 ? 5.916 0.859 -19.040 1.00 98.19 104 ALA A N 1
ATOM 738 C CA . ALA A 1 104 ? 6.365 0.426 -20.361 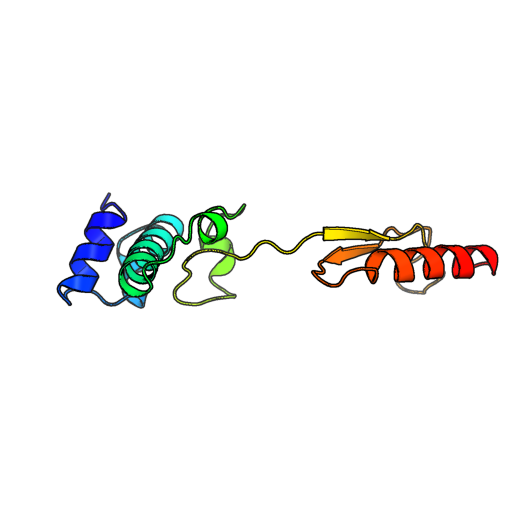1.00 98.19 104 ALA A CA 1
ATOM 739 C C . ALA A 1 104 ? 7.014 1.573 -21.155 1.00 98.19 104 ALA A C 1
ATOM 741 O O . ALA A 1 104 ? 7.964 1.347 -21.903 1.00 98.19 104 ALA A O 1
ATOM 742 N N . SER A 1 105 ? 6.512 2.800 -20.998 1.00 98.56 105 SER A N 1
ATOM 743 C CA . SER A 1 105 ? 7.077 3.995 -21.622 1.00 98.56 105 SER A CA 1
ATOM 744 C C . SER A 1 105 ? 8.460 4.324 -21.065 1.00 98.56 105 SER A C 1
ATOM 746 O O . SER A 1 105 ? 9.405 4.462 -21.842 1.00 98.56 105 SER A O 1
ATOM 748 N N . VAL A 1 106 ? 8.603 4.344 -19.735 1.00 98.44 106 VAL A N 1
ATOM 749 C CA . VAL A 1 106 ? 9.899 4.534 -19.062 1.00 98.44 106 VAL A CA 1
ATOM 750 C C . VAL A 1 106 ? 10.893 3.460 -19.505 1.00 98.44 106 VAL A C 1
ATOM 752 O O . VAL A 1 106 ? 12.008 3.788 -19.897 1.00 98.44 106 VAL A O 1
ATOM 755 N N . ASN A 1 107 ? 10.472 2.192 -19.550 1.00 98.50 107 ASN A N 1
ATOM 756 C CA . ASN A 1 107 ? 11.332 1.084 -19.962 1.00 98.50 107 ASN A CA 1
ATOM 757 C C . ASN A 1 107 ? 11.855 1.232 -21.402 1.00 98.50 107 ASN A C 1
ATOM 759 O O . ASN A 1 107 ? 13.035 0.998 -21.658 1.00 98.50 107 ASN A O 1
ATOM 763 N N . ARG A 1 108 ? 11.008 1.679 -22.343 1.00 98.44 108 ARG A N 1
ATOM 764 C CA . ARG A 1 108 ? 11.453 2.010 -23.710 1.00 98.44 108 ARG A CA 1
ATOM 765 C C . ARG A 1 108 ? 12.460 3.159 -23.714 1.00 98.44 108 ARG A C 1
ATOM 767 O O . ARG A 1 108 ? 13.440 3.091 -24.449 1.00 98.44 108 ARG A O 1
ATOM 774 N N . GLY A 1 109 ? 12.235 4.182 -22.889 1.00 98.19 109 GLY A N 1
ATOM 775 C CA . GLY A 1 109 ? 13.180 5.280 -22.690 1.00 98.19 109 GLY A CA 1
ATOM 776 C C . GLY A 1 109 ? 14.553 4.783 -22.236 1.00 98.19 109 GLY A C 1
ATOM 777 O O . GLY A 1 109 ? 15.552 5.133 -22.858 1.00 98.19 109 GLY A O 1
ATOM 778 N N . CYS A 1 110 ? 14.605 3.894 -21.238 1.00 98.12 110 CYS A N 1
ATOM 779 C CA . CYS A 1 110 ? 15.850 3.264 -20.783 1.00 98.12 110 CYS A CA 1
ATOM 780 C C . CYS A 1 110 ? 16.582 2.547 -21.927 1.00 98.12 110 CYS A C 1
ATOM 782 O O . CYS A 1 110 ? 17.784 2.726 -22.098 1.00 98.12 110 CYS A O 1
ATOM 784 N N . SER A 1 111 ? 15.862 1.784 -22.759 1.00 97.62 111 SER A N 1
ATOM 785 C CA . SER A 1 111 ? 16.467 1.103 -23.915 1.00 97.62 111 SER A CA 1
ATOM 786 C C . SER A 1 111 ? 17.069 2.080 -24.931 1.00 97.62 111 SER A C 1
ATOM 788 O O . SER A 1 111 ? 18.155 1.828 -25.456 1.00 97.62 111 SER A O 1
ATOM 790 N N . VAL A 1 112 ? 16.384 3.197 -25.206 1.00 98.12 112 VAL A N 1
ATOM 791 C CA . VAL A 1 112 ? 16.879 4.246 -26.114 1.00 98.12 112 VAL A CA 1
ATOM 792 C C . VAL A 1 112 ? 18.124 4.924 -25.543 1.00 98.12 112 VAL A C 1
ATOM 794 O O . VAL A 1 112 ? 19.102 5.071 -26.270 1.00 98.12 112 VAL A O 1
ATOM 797 N N . ILE A 1 113 ? 18.113 5.276 -24.254 1.00 96.88 113 ILE A N 1
ATOM 798 C CA . ILE A 1 113 ? 19.255 5.885 -23.553 1.00 96.88 113 ILE A CA 1
ATOM 799 C C . ILE A 1 113 ? 20.484 4.976 -23.650 1.00 96.88 113 ILE A C 1
ATOM 801 O O . ILE A 1 113 ? 21.532 5.397 -24.134 1.00 96.88 113 ILE A O 1
ATOM 805 N N . ASN A 1 114 ? 20.337 3.693 -23.310 1.00 96.38 114 ASN A N 1
ATOM 806 C CA . ASN A 1 114 ? 21.453 2.746 -23.370 1.00 96.38 114 ASN A CA 1
ATOM 807 C C . ASN A 1 114 ? 21.994 2.581 -24.794 1.00 96.38 114 ASN A C 1
ATOM 809 O O . ASN A 1 114 ? 23.202 2.488 -24.993 1.00 96.38 114 ASN A O 1
ATOM 813 N N . SER A 1 115 ? 21.107 2.571 -25.793 1.00 96.38 115 SER A N 1
ATOM 814 C CA . SER A 1 115 ? 21.507 2.485 -27.204 1.00 96.38 115 SER A CA 1
ATOM 815 C C . SER A 1 115 ? 22.288 3.719 -27.671 1.00 96.38 115 SER A C 1
ATOM 817 O O . SER A 1 115 ? 23.037 3.630 -28.641 1.00 96.38 115 SER A O 1
ATOM 819 N N . ALA A 1 116 ? 22.131 4.856 -26.989 1.00 95.19 116 ALA A N 1
ATOM 820 C CA . ALA A 1 116 ? 22.871 6.090 -27.235 1.00 95.19 116 ALA A CA 1
ATOM 821 C C . ALA A 1 116 ? 24.184 6.201 -26.432 1.00 95.19 116 ALA A C 1
ATOM 823 O O . ALA A 1 116 ? 24.906 7.180 -26.611 1.00 95.19 116 ALA A O 1
ATOM 824 N N . GLY A 1 117 ? 24.520 5.203 -25.603 1.00 90.00 117 GLY A N 1
ATOM 825 C CA . GLY A 1 117 ? 25.755 5.169 -24.808 1.00 90.00 117 GLY A CA 1
ATOM 826 C C . GLY A 1 117 ? 25.578 5.414 -23.308 1.00 90.00 117 GLY A C 1
ATOM 827 O O . GLY A 1 117 ? 26.578 5.375 -22.592 1.00 90.00 117 GLY A O 1
ATOM 828 N N . GLY A 1 118 ? 24.337 5.582 -22.838 1.00 84.00 118 GLY A N 1
ATOM 829 C CA . GLY A 1 118 ? 24.045 6.006 -21.464 1.00 84.00 118 GLY A CA 1
ATOM 830 C C . GLY A 1 118 ? 23.829 7.508 -21.356 1.00 84.00 118 GLY A C 1
ATOM 831 O O . GLY A 1 118 ? 24.585 8.268 -21.998 1.00 84.00 118 GLY A O 1
#